Protein AF-A0A3P1CES0-F1 (afdb_monomer_lite)

Foldseek 3Di:
DVVVVVVVVVVVVVVVCVPDPCVLVVLVVLLCCLPVPLLVVLLVVLVVLPDPCSVVSNVVSVVLNVVLVVCSVVVHRPVVSVVSSVVSVVVSVVVVVVVVVD

pLDDT: mean 72.61, std 7.0, range [47.0, 83.62]

Structure (mmCIF, N/CA/C/O backbone):
data_AF-A0A3P1CES0-F1
#
_entry.id   AF-A0A3P1CES0-F1
#
loop_
_atom_site.group_PDB
_atom_site.id
_atom_site.type_symbol
_atom_site.label_atom_id
_atom_site.label_alt_id
_atom_site.label_comp_id
_atom_site.label_asym_id
_atom_site.label_entity_id
_atom_site.label_seq_id
_atom_site.pdbx_PDB_ins_code
_atom_site.Cartn_x
_atom_site.Cartn_y
_atom_site.Cartn_z
_atom_site.occupancy
_atom_site.B_iso_or_equiv
_atom_site.auth_seq_id
_atom_site.auth_comp_id
_atom_site.auth_asym_id
_atom_site.auth_atom_id
_atom_site.pdbx_PDB_model_num
ATOM 1 N N . MET A 1 1 ? -31.142 -17.168 -5.048 1.00 47.00 1 MET A N 1
ATOM 2 C CA . MET A 1 1 ? -31.083 -17.535 -3.609 1.00 47.00 1 MET A CA 1
ATOM 3 C C . MET A 1 1 ? -29.657 -17.611 -3.037 1.00 47.00 1 MET A C 1
ATOM 5 O O . MET A 1 1 ? -29.539 -17.558 -1.821 1.00 47.00 1 MET A O 1
ATOM 9 N N . LEU A 1 2 ? -28.576 -17.659 -3.838 1.00 56.78 2 LEU A N 1
ATOM 10 C CA . LEU A 1 2 ? -27.198 -17.623 -3.302 1.00 56.78 2 LEU A CA 1
ATOM 11 C C . LEU A 1 2 ? -26.751 -16.243 -2.765 1.00 56.78 2 LEU A C 1
ATOM 13 O O . LEU A 1 2 ? -25.927 -16.193 -1.853 1.00 56.78 2 LEU A O 1
ATOM 17 N N . ASP A 1 3 ? -27.311 -15.135 -3.263 1.00 56.59 3 ASP A N 1
ATOM 18 C CA . ASP A 1 3 ? -26.845 -13.779 -2.919 1.00 56.59 3 ASP A CA 1
ATOM 19 C C . ASP A 1 3 ? -27.054 -13.365 -1.458 1.00 56.59 3 ASP A C 1
ATOM 21 O O . ASP A 1 3 ? -26.221 -12.655 -0.891 1.00 56.59 3 ASP A O 1
ATOM 25 N N . LEU A 1 4 ? -28.144 -13.815 -0.822 1.00 64.81 4 LEU A N 1
ATOM 26 C CA . LEU A 1 4 ? -28.414 -13.478 0.579 1.00 64.81 4 LEU A CA 1
ATOM 27 C C . LEU A 1 4 ? -27.451 -14.191 1.531 1.00 64.81 4 LEU A C 1
ATOM 29 O O . LEU A 1 4 ? -27.027 -13.598 2.516 1.00 64.81 4 LEU A O 1
ATOM 33 N N . ASN A 1 5 ? -27.060 -15.432 1.238 1.00 75.69 5 ASN A N 1
ATOM 34 C CA . ASN A 1 5 ? -26.192 -16.200 2.132 1.00 75.69 5 ASN A CA 1
ATOM 35 C C . ASN A 1 5 ? -24.761 -15.632 2.162 1.00 75.69 5 ASN A C 1
ATOM 37 O O . ASN A 1 5 ? -24.153 -15.530 3.226 1.00 75.69 5 ASN A O 1
ATOM 41 N N . TRP A 1 6 ? -24.246 -15.196 1.005 1.00 70.69 6 TRP A N 1
ATOM 42 C CA . TRP A 1 6 ? -22.933 -14.550 0.902 1.00 70.69 6 TRP A CA 1
ATOM 43 C C . TRP A 1 6 ? -22.919 -13.200 1.628 1.00 70.69 6 TRP A C 1
ATOM 45 O O . TRP A 1 6 ? -22.058 -12.979 2.478 1.00 70.69 6 TRP A O 1
ATOM 55 N N . ARG A 1 7 ? -23.895 -12.322 1.356 1.00 72.69 7 ARG A N 1
ATOM 56 C CA . ARG A 1 7 ? -23.963 -10.997 1.994 1.00 72.69 7 ARG A CA 1
ATOM 57 C C . ARG A 1 7 ? -24.130 -11.096 3.505 1.00 72.69 7 ARG A C 1
ATOM 59 O O . ARG A 1 7 ? -23.489 -10.344 4.233 1.00 72.69 7 ARG A O 1
ATOM 66 N N . THR A 1 8 ? -24.943 -12.036 3.982 1.00 78.25 8 THR A N 1
ATOM 67 C CA . THR A 1 8 ? -25.113 -12.266 5.420 1.00 78.25 8 THR A CA 1
ATOM 68 C C . THR A 1 8 ? -23.827 -12.782 6.048 1.00 78.25 8 THR A C 1
ATOM 70 O O . THR A 1 8 ? -23.417 -12.253 7.075 1.00 78.25 8 THR A O 1
ATOM 73 N N . ARG A 1 9 ? -23.131 -13.741 5.421 1.00 74.44 9 ARG A N 1
ATOM 74 C CA . ARG A 1 9 ? -21.826 -14.211 5.912 1.00 74.44 9 ARG A CA 1
ATOM 75 C C . ARG A 1 9 ? -20.781 -13.100 5.938 1.00 74.44 9 ARG A C 1
ATOM 77 O O . ARG A 1 9 ? -20.100 -12.957 6.942 1.00 74.44 9 ARG A O 1
ATOM 84 N N . TYR A 1 10 ? -20.708 -12.282 4.894 1.00 70.88 10 TYR A N 1
ATOM 85 C CA . TYR A 1 10 ? -19.804 -11.135 4.832 1.00 70.88 10 TYR A CA 1
ATOM 86 C C . TYR A 1 10 ? -20.072 -10.113 5.925 1.00 70.88 10 TYR A C 1
ATOM 88 O O . TYR A 1 10 ? -19.151 -9.700 6.621 1.00 70.88 10 TYR A O 1
ATOM 96 N N . ASN A 1 11 ? -21.337 -9.733 6.104 1.00 77.44 11 ASN A N 1
ATOM 97 C CA . ASN A 1 11 ? -21.721 -8.775 7.129 1.00 77.44 11 ASN A CA 1
ATOM 98 C C . ASN A 1 11 ? -21.462 -9.325 8.531 1.00 77.44 11 ASN A C 1
ATOM 100 O O . ASN A 1 11 ? -21.045 -8.561 9.390 1.00 77.44 11 ASN A O 1
ATOM 104 N N . ASN A 1 12 ? -21.646 -10.630 8.748 1.00 78.62 12 ASN A N 1
ATOM 105 C CA . ASN A 1 12 ? -21.364 -11.269 10.031 1.00 78.62 12 ASN A CA 1
ATOM 106 C C . ASN A 1 12 ? -19.852 -11.362 10.292 1.00 78.62 12 ASN A C 1
ATOM 108 O O . ASN A 1 12 ? -19.396 -11.118 11.401 1.00 78.62 12 ASN A O 1
ATOM 1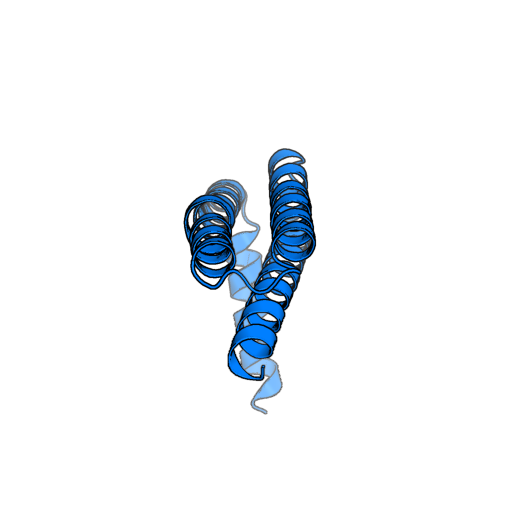12 N N . SER A 1 13 ? -19.049 -11.645 9.261 1.00 71.50 13 SER A N 1
ATOM 113 C CA . SER A 1 13 ? -17.590 -11.574 9.353 1.00 71.50 13 SER A CA 1
ATOM 114 C C . SER A 1 13 ? -17.117 -10.148 9.619 1.00 71.50 13 SER A C 1
ATOM 116 O O . SER A 1 13 ? -16.275 -9.962 10.478 1.00 71.50 13 SER A O 1
ATOM 118 N N . ILE A 1 14 ? -17.674 -9.131 8.956 1.00 70.62 14 ILE A N 1
ATOM 119 C CA . ILE A 1 14 ? -17.325 -7.730 9.229 1.00 70.62 14 ILE A CA 1
ATOM 120 C C . ILE A 1 14 ? -17.805 -7.286 10.607 1.00 70.62 14 ILE A C 1
ATOM 122 O O . ILE A 1 14 ? -17.068 -6.578 11.281 1.00 70.62 14 ILE A O 1
ATOM 126 N N . SER A 1 15 ? -18.977 -7.721 11.073 1.00 71.56 15 SER A N 1
ATOM 127 C CA . SER A 1 15 ? -19.426 -7.399 12.430 1.00 71.56 15 SER A CA 1
ATOM 128 C C . SER A 1 15 ? -18.597 -8.109 13.496 1.00 71.56 15 SER A C 1
ATOM 130 O O . SER A 1 15 ? -18.491 -7.571 14.590 1.00 71.56 15 SER A O 1
ATOM 132 N N . LEU A 1 16 ? -18.013 -9.273 13.163 1.00 70.06 16 LEU A N 1
ATOM 133 C CA . LEU A 1 16 ? -16.949 -9.987 13.890 1.00 70.06 16 LEU A CA 1
ATOM 134 C C . LEU A 1 16 ? -15.540 -9.415 13.642 1.00 70.06 16 LEU A C 1
ATOM 136 O O . LEU A 1 16 ? -14.581 -9.905 14.230 1.00 70.06 16 LEU A O 1
ATOM 140 N N . LEU A 1 17 ? -15.417 -8.367 12.828 1.00 65.38 17 LEU A N 1
ATOM 141 C CA . LEU A 1 17 ? -14.222 -7.536 12.671 1.00 65.38 17 LEU A CA 1
ATOM 142 C C . LEU A 1 17 ? -14.460 -6.080 13.150 1.00 65.38 17 LEU A C 1
ATOM 144 O O . LEU A 1 17 ? -13.518 -5.285 13.151 1.00 65.38 17 LEU A O 1
ATOM 148 N N . GLU A 1 18 ? -15.647 -5.751 13.708 1.00 66.12 18 GLU A N 1
ATOM 149 C CA . GLU A 1 18 ? -15.981 -4.457 14.353 1.00 66.12 18 GLU A CA 1
ATOM 150 C C . GLU A 1 18 ? -16.117 -4.391 15.907 1.00 66.12 18 GLU A C 1
ATOM 152 O O . GLU A 1 18 ? -15.878 -3.323 16.470 1.00 66.12 18 GLU A O 1
ATOM 157 N N . THR A 1 19 ? -16.468 -5.460 16.631 1.00 69.56 19 THR A N 1
ATOM 158 C CA . THR A 1 19 ? -16.276 -5.629 18.095 1.00 69.56 19 THR A CA 1
ATOM 159 C C . THR A 1 19 ? -14.852 -5.247 18.549 1.00 69.56 19 THR A C 1
ATOM 161 O O . THR A 1 19 ? -13.846 -5.484 17.887 1.00 69.56 19 THR A O 1
ATOM 164 N N . GLY A 1 20 ? -14.773 -4.563 19.691 1.00 60.00 20 GLY A N 1
ATOM 165 C CA . GLY A 1 20 ? -13.637 -3.702 20.042 1.00 60.00 20 GLY A CA 1
ATOM 166 C C . GLY A 1 20 ? -12.253 -4.360 20.060 1.00 60.00 20 GLY A C 1
ATOM 167 O O . GLY A 1 20 ? -11.298 -3.724 19.619 1.00 60.00 20 GLY A O 1
ATOM 168 N N . ASP A 1 21 ? -12.140 -5.614 20.503 1.00 66.06 21 ASP A N 1
ATOM 169 C CA . ASP A 1 21 ? -10.833 -6.229 20.779 1.00 66.06 21 ASP A CA 1
ATOM 170 C C . ASP A 1 21 ? -10.063 -6.629 19.516 1.00 66.06 21 ASP A C 1
ATOM 172 O O . ASP A 1 21 ? -8.874 -6.347 19.382 1.00 66.06 21 ASP A O 1
ATOM 176 N N . TYR A 1 22 ? -10.727 -7.239 18.536 1.00 67.94 22 TYR A N 1
ATOM 177 C CA . TYR A 1 22 ? -10.047 -7.694 17.321 1.00 67.94 22 TYR A CA 1
ATOM 178 C C . TYR A 1 22 ? -9.883 -6.571 16.285 1.00 67.94 22 TYR A C 1
ATOM 180 O O . TYR A 1 22 ? -9.141 -6.750 15.321 1.00 67.94 22 TYR A O 1
ATOM 188 N N . ARG A 1 23 ? -10.560 -5.414 16.437 1.00 68.88 23 ARG A N 1
ATOM 189 C CA . ARG A 1 23 ? -10.439 -4.277 15.498 1.00 68.88 23 ARG A CA 1
ATOM 190 C C . ARG A 1 23 ? -8.980 -3.877 15.343 1.00 68.88 23 ARG A C 1
ATOM 192 O O . ARG A 1 23 ? -8.496 -3.680 14.231 1.00 68.88 23 ARG A O 1
ATOM 199 N N . PHE A 1 24 ? -8.292 -3.781 16.477 1.00 71.56 24 PHE A N 1
ATOM 200 C CA . PHE A 1 24 ? -6.893 -3.393 16.528 1.00 71.56 24 PHE A CA 1
ATOM 201 C C . PHE A 1 24 ? -5.997 -4.502 15.970 1.00 71.56 24 PHE A C 1
ATOM 203 O O . PHE A 1 24 ? -5.153 -4.242 15.117 1.00 71.56 24 PHE A O 1
ATOM 210 N N . THR A 1 25 ? -6.239 -5.755 16.366 1.00 75.06 25 THR A N 1
ATOM 211 C CA . THR A 1 25 ? -5.487 -6.921 15.877 1.00 75.06 25 THR A CA 1
ATOM 212 C C . THR A 1 25 ? -5.567 -7.068 14.358 1.00 75.06 25 THR A C 1
ATOM 214 O O . THR A 1 25 ? -4.556 -7.321 13.710 1.00 75.06 25 THR A O 1
ATOM 217 N N . VAL A 1 26 ? -6.747 -6.869 13.770 1.00 75.50 26 VAL A N 1
ATOM 218 C CA . VAL A 1 26 ? -6.980 -6.998 12.324 1.00 75.50 26 VAL A CA 1
ATOM 219 C C . VAL A 1 26 ? -6.316 -5.863 11.552 1.00 75.50 26 VAL A C 1
ATOM 221 O O . VAL A 1 26 ? -5.705 -6.110 10.513 1.00 75.50 26 VAL A O 1
ATOM 224 N N . MET A 1 27 ? -6.384 -4.631 12.062 1.00 73.94 27 MET A N 1
ATOM 225 C CA . MET A 1 27 ? -5.675 -3.498 11.462 1.00 73.94 27 MET A CA 1
ATOM 226 C C . MET A 1 27 ? -4.161 -3.689 11.486 1.00 73.94 27 MET A C 1
ATOM 228 O O . MET A 1 27 ? -3.499 -3.497 10.467 1.00 73.94 27 MET A O 1
ATOM 232 N N . VAL A 1 28 ? -3.614 -4.134 12.619 1.00 76.12 28 VAL A N 1
ATOM 233 C CA . VAL A 1 28 ? -2.183 -4.429 12.748 1.00 76.12 28 VAL A CA 1
ATOM 234 C C . VAL A 1 28 ? -1.773 -5.579 11.826 1.00 76.12 28 VAL A C 1
ATOM 236 O O . VAL A 1 28 ? -0.760 -5.475 11.141 1.00 76.12 28 VAL A O 1
ATOM 239 N N . ALA A 1 29 ? -2.566 -6.650 11.738 1.00 79.88 29 ALA A N 1
ATOM 240 C CA . ALA A 1 29 ? -2.284 -7.765 10.836 1.00 79.88 29 ALA A CA 1
ATOM 241 C C . ALA A 1 29 ? -2.275 -7.324 9.362 1.00 79.88 29 ALA A C 1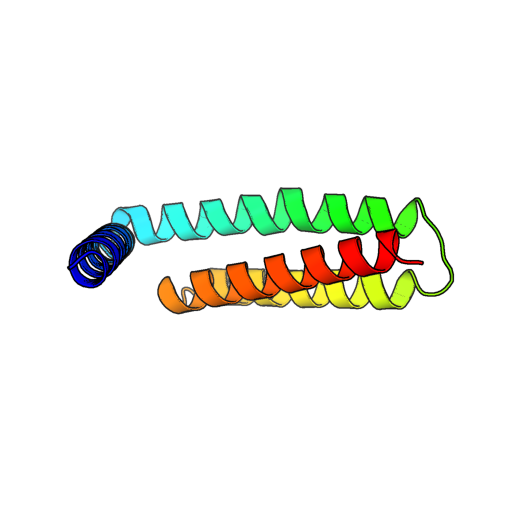
ATOM 243 O O . ALA A 1 29 ? -1.360 -7.678 8.617 1.00 79.88 29 ALA A O 1
ATOM 244 N N . MET A 1 30 ? -3.247 -6.506 8.947 1.00 74.44 30 MET A N 1
ATOM 245 C CA . MET A 1 30 ? -3.275 -5.943 7.594 1.00 74.44 30 MET A CA 1
ATOM 246 C C . MET A 1 30 ? -2.090 -5.022 7.321 1.00 74.44 30 MET A C 1
ATOM 248 O O . MET A 1 30 ? -1.508 -5.092 6.238 1.00 74.44 30 MET A O 1
ATOM 252 N N . LEU A 1 31 ? -1.696 -4.208 8.305 1.00 78.62 31 LEU A N 1
ATOM 253 C CA . LEU A 1 31 ? -0.485 -3.404 8.210 1.00 78.62 31 LEU A CA 1
ATOM 254 C C . LEU A 1 31 ? 0.735 -4.278 7.978 1.00 78.62 31 LEU A C 1
ATOM 256 O O . LEU A 1 31 ? 1.459 -4.007 7.033 1.00 78.62 31 LEU A O 1
ATOM 260 N N . ILE A 1 32 ? 0.956 -5.319 8.779 1.00 80.69 32 ILE A N 1
ATOM 261 C CA . ILE A 1 32 ? 2.132 -6.190 8.643 1.00 80.69 32 ILE A CA 1
ATOM 262 C C . ILE A 1 32 ? 2.171 -6.829 7.252 1.00 80.69 32 ILE A C 1
ATOM 264 O O . ILE A 1 32 ? 3.200 -6.793 6.582 1.00 80.69 32 ILE A O 1
ATOM 268 N N . ILE A 1 33 ? 1.042 -7.355 6.774 1.00 80.00 33 ILE A N 1
ATOM 269 C CA . ILE A 1 33 ? 0.970 -7.986 5.450 1.00 80.00 33 ILE A CA 1
ATOM 270 C C . ILE A 1 33 ? 1.287 -6.972 4.342 1.00 80.00 33 ILE A C 1
ATOM 272 O O . ILE A 1 33 ? 2.082 -7.252 3.446 1.00 80.00 33 ILE A O 1
ATOM 276 N N . GLN A 1 34 ? 0.698 -5.778 4.393 1.00 74.25 34 GLN A N 1
ATOM 277 C CA . GLN A 1 34 ? 0.888 -4.783 3.338 1.00 74.25 34 GLN A CA 1
ATOM 278 C C . GLN A 1 34 ? 2.288 -4.159 3.379 1.00 74.25 34 GLN A C 1
ATOM 280 O O . GLN A 1 34 ? 2.978 -4.094 2.367 1.00 74.25 34 GLN A O 1
ATOM 285 N N . SER A 1 35 ? 2.709 -3.761 4.573 1.00 71.69 35 SER A N 1
ATOM 286 C CA . SER A 1 35 ? 3.925 -3.001 4.857 1.00 71.69 35 SER A CA 1
ATOM 287 C C . SER A 1 35 ? 5.189 -3.828 4.736 1.00 71.69 35 SER A C 1
ATOM 289 O O . SER A 1 35 ? 6.202 -3.361 4.226 1.00 71.69 35 SER A O 1
ATOM 291 N N . CYS A 1 36 ? 5.143 -5.046 5.269 1.00 76.94 36 CYS A N 1
ATOM 292 C CA . CYS A 1 36 ? 6.335 -5.848 5.503 1.00 76.94 36 CYS A CA 1
ATOM 293 C C . CYS A 1 36 ? 6.499 -6.956 4.466 1.00 76.94 36 CYS A C 1
ATOM 295 O O . CYS A 1 36 ? 7.571 -7.544 4.389 1.00 76.94 36 CYS A O 1
ATOM 297 N N . ILE A 1 37 ? 5.459 -7.249 3.678 1.00 78.75 37 ILE A N 1
ATOM 298 C CA . ILE A 1 37 ? 5.510 -8.287 2.645 1.00 78.75 37 ILE A CA 1
ATOM 299 C C . ILE A 1 37 ? 5.308 -7.653 1.273 1.00 78.75 37 ILE A C 1
ATOM 301 O O . ILE A 1 37 ? 6.218 -7.683 0.454 1.00 78.75 37 ILE A O 1
ATOM 305 N N . ILE A 1 38 ? 4.154 -7.028 1.024 1.00 76.31 38 ILE A N 1
ATOM 306 C CA . ILE A 1 38 ? 3.801 -6.555 -0.326 1.00 76.31 38 ILE A CA 1
ATOM 307 C C . ILE A 1 38 ? 4.743 -5.442 -0.801 1.00 76.31 38 ILE A C 1
ATOM 309 O O . ILE A 1 38 ? 5.312 -5.552 -1.888 1.00 76.31 3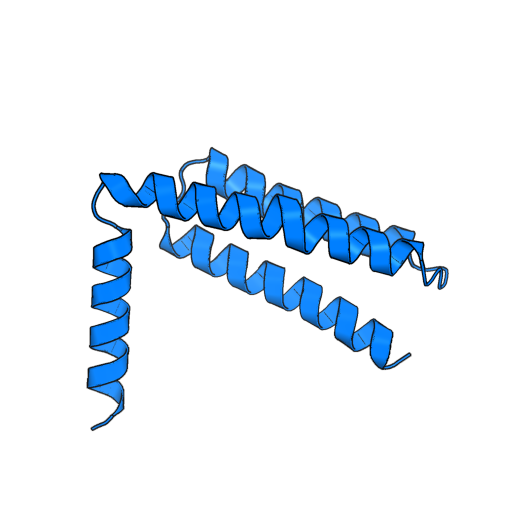8 ILE A O 1
ATOM 313 N N . THR A 1 39 ? 4.939 -4.394 0.000 1.00 74.69 39 THR A N 1
ATOM 314 C CA . THR A 1 39 ? 5.783 -3.250 -0.377 1.00 74.69 39 THR A CA 1
ATOM 315 C C . THR A 1 39 ? 7.253 -3.628 -0.633 1.00 74.69 39 THR A C 1
ATOM 317 O O . THR A 1 39 ? 7.744 -3.301 -1.715 1.00 74.69 39 THR A O 1
ATOM 320 N N . PRO A 1 40 ? 7.976 -4.332 0.267 1.00 76.31 40 PRO A N 1
ATOM 321 C CA . PRO A 1 40 ? 9.379 -4.673 0.022 1.00 76.31 40 PRO A CA 1
ATOM 322 C C . PRO A 1 40 ? 9.555 -5.675 -1.120 1.00 76.31 40 PRO A C 1
ATOM 324 O O . PRO A 1 40 ? 10.490 -5.530 -1.899 1.00 76.31 40 PRO A O 1
ATOM 327 N N . VAL A 1 41 ? 8.649 -6.649 -1.275 1.00 80.88 41 VAL A N 1
ATOM 328 C CA . VAL A 1 41 ? 8.693 -7.582 -2.414 1.00 80.88 41 VAL A CA 1
ATOM 329 C C . VAL A 1 41 ? 8.516 -6.831 -3.730 1.00 80.88 41 VAL A C 1
ATOM 331 O O . VAL A 1 41 ? 9.248 -7.080 -4.682 1.00 80.88 41 VAL A O 1
ATOM 334 N N . SER A 1 42 ? 7.594 -5.872 -3.778 1.00 70.06 42 SER A N 1
ATOM 335 C CA . SER A 1 42 ? 7.347 -5.094 -4.993 1.00 70.06 42 SER A CA 1
ATOM 336 C C . SER A 1 42 ? 8.518 -4.174 -5.329 1.00 70.06 42 SER A C 1
ATOM 338 O O . SER A 1 42 ? 8.933 -4.121 -6.481 1.00 70.06 42 SER A O 1
ATOM 340 N N . LEU A 1 43 ? 9.115 -3.520 -4.326 1.00 73.62 43 LEU A N 1
ATOM 341 C CA . LEU A 1 43 ? 10.337 -2.731 -4.512 1.00 73.62 43 LEU A CA 1
ATOM 342 C C . LEU A 1 43 ? 11.499 -3.587 -5.027 1.00 73.62 43 LEU A C 1
ATOM 344 O O . LEU A 1 43 ? 12.160 -3.179 -5.976 1.00 73.62 43 LEU A O 1
ATOM 348 N N . LEU A 1 44 ? 11.712 -4.781 -4.463 1.00 74.12 44 LEU A N 1
ATOM 349 C CA . LEU A 1 44 ? 12.753 -5.705 -4.923 1.00 74.12 44 LEU A CA 1
ATOM 350 C C . LEU A 1 44 ? 12.547 -6.128 -6.381 1.00 74.12 44 LEU A C 1
ATOM 352 O O . LEU A 1 44 ? 13.513 -6.181 -7.136 1.00 74.12 44 LEU A O 1
ATOM 356 N N . ILE A 1 45 ? 11.303 -6.393 -6.791 1.00 72.62 45 ILE A N 1
ATOM 357 C CA . ILE A 1 45 ? 10.975 -6.719 -8.185 1.00 72.62 45 ILE A CA 1
ATOM 358 C C . ILE A 1 45 ? 11.321 -5.531 -9.096 1.00 72.62 45 ILE A C 1
ATOM 360 O O . ILE A 1 45 ? 12.030 -5.709 -10.081 1.00 72.62 45 ILE A O 1
ATOM 364 N N . PHE A 1 46 ? 10.913 -4.305 -8.756 1.00 69.81 46 PHE A N 1
ATOM 365 C CA . PHE A 1 46 ? 11.199 -3.138 -9.604 1.00 69.81 46 PHE A CA 1
ATOM 366 C C . PHE A 1 46 ? 12.690 -2.792 -9.700 1.00 69.81 46 PHE A C 1
ATOM 368 O O . PHE A 1 46 ? 13.130 -2.329 -10.748 1.00 69.81 46 PHE A O 1
ATOM 375 N N . GLN A 1 47 ? 13.462 -3.025 -8.635 1.00 69.12 47 GLN A N 1
ATOM 376 C CA . GLN A 1 47 ? 14.909 -2.790 -8.622 1.00 69.12 47 GLN A CA 1
ATOM 377 C C . GLN A 1 47 ? 15.693 -3.885 -9.356 1.00 69.12 47 GLN A C 1
ATOM 379 O O . GLN A 1 47 ? 16.747 -3.613 -9.918 1.00 69.12 47 GLN A O 1
ATOM 384 N N . TYR A 1 48 ? 15.197 -5.126 -9.348 1.00 68.12 48 TYR A N 1
ATOM 385 C CA . TYR A 1 48 ? 15.857 -6.246 -10.020 1.00 68.12 48 TYR A CA 1
ATOM 386 C C . TYR A 1 48 ? 15.669 -6.217 -11.543 1.00 68.12 48 TYR A C 1
ATOM 388 O O . TYR A 1 48 ? 16.583 -6.571 -12.282 1.00 68.12 48 TYR A O 1
ATOM 396 N N . PHE A 1 49 ? 14.503 -5.781 -12.021 1.00 65.06 49 PHE A N 1
ATOM 397 C CA . PHE A 1 49 ? 14.149 -5.795 -13.443 1.00 65.06 49 PHE A CA 1
ATOM 398 C C . PHE A 1 49 ? 14.333 -4.431 -14.137 1.00 65.06 49 PHE A C 1
ATOM 400 O O . PHE A 1 49 ? 13.544 -4.085 -15.002 1.00 65.06 49 PHE A O 1
ATOM 407 N N . ASP A 1 50 ? 15.338 -3.645 -13.742 1.00 57.03 50 ASP A N 1
ATOM 408 C CA . ASP A 1 50 ? 15.597 -2.246 -14.135 1.00 57.03 50 ASP A CA 1
ATOM 409 C C . ASP A 1 50 ? 15.215 -1.871 -15.596 1.00 57.03 50 ASP A C 1
ATOM 411 O O . ASP A 1 50 ? 15.992 -2.019 -16.540 1.00 57.03 50 ASP A O 1
ATOM 415 N N . PHE A 1 51 ? 13.984 -1.375 -15.785 1.00 56.03 51 PHE A N 1
ATOM 416 C CA . PHE A 1 51 ?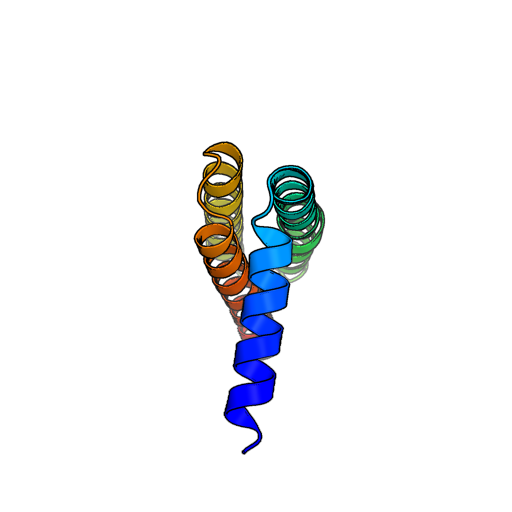 13.417 -0.961 -17.077 1.00 56.03 51 PHE A CA 1
ATOM 417 C C . PHE A 1 51 ? 13.218 0.563 -17.141 1.00 56.03 51 PHE A C 1
ATOM 419 O O . PHE A 1 51 ? 12.134 1.014 -17.479 1.00 56.03 51 PHE A O 1
ATOM 426 N N . GLY A 1 52 ? 14.198 1.398 -16.769 1.00 57.44 52 GLY A N 1
ATOM 427 C CA . GLY A 1 52 ? 14.222 2.858 -17.047 1.00 57.44 52 GLY A CA 1
ATOM 428 C C . GLY A 1 52 ? 13.079 3.743 -16.488 1.00 57.44 52 GLY A C 1
ATOM 429 O O . GLY A 1 52 ? 13.172 4.964 -16.536 1.00 57.44 52 GLY A O 1
ATOM 430 N N . TYR A 1 53 ? 12.021 3.143 -15.939 1.00 60.31 53 TYR A N 1
ATOM 431 C CA . TYR A 1 53 ? 10.844 3.728 -15.291 1.00 60.31 53 TYR A CA 1
ATOM 432 C C . TYR A 1 53 ? 10.739 3.287 -13.817 1.00 60.31 53 TYR A C 1
ATOM 434 O O . TYR A 1 53 ? 9.752 3.597 -13.144 1.00 60.31 53 TYR A O 1
ATOM 442 N N . SER A 1 54 ? 11.744 2.562 -13.311 1.00 65.12 54 SER A N 1
ATOM 443 C CA . SER A 1 54 ? 11.799 1.989 -11.958 1.00 65.12 54 SER A CA 1
ATOM 444 C C . SER A 1 54 ? 11.584 3.045 -10.864 1.00 65.12 54 SER A C 1
ATOM 446 O O . SER A 1 54 ? 10.872 2.779 -9.895 1.00 65.12 54 SER A O 1
ATOM 448 N N . ASP A 1 55 ? 12.070 4.272 -11.070 1.00 70.12 55 ASP A N 1
ATOM 449 C CA . ASP A 1 55 ? 11.923 5.390 -10.128 1.00 70.12 55 ASP A CA 1
ATOM 450 C C . ASP A 1 55 ? 10.462 5.820 -9.908 1.00 70.12 55 ASP A C 1
ATOM 452 O O . ASP A 1 55 ? 10.046 6.110 -8.782 1.00 70.12 55 ASP A O 1
ATOM 456 N N . ILE A 1 56 ? 9.648 5.836 -10.970 1.00 72.19 56 ILE A N 1
ATOM 457 C CA . ILE A 1 56 ? 8.242 6.260 -10.888 1.00 72.19 56 ILE A CA 1
ATOM 458 C C . ILE A 1 56 ? 7.408 5.181 -10.192 1.00 72.19 56 ILE A C 1
ATOM 460 O O . ILE A 1 56 ? 6.591 5.493 -9.323 1.00 72.19 56 ILE A O 1
ATOM 464 N N . PHE A 1 57 ? 7.641 3.908 -10.521 1.00 71.25 57 PHE A N 1
ATOM 465 C CA . PHE A 1 57 ? 6.952 2.788 -9.877 1.00 71.25 57 PHE A CA 1
ATOM 466 C C . PHE A 1 57 ? 7.333 2.652 -8.397 1.00 71.25 57 PHE A C 1
ATOM 468 O O . PHE A 1 57 ? 6.450 2.455 -7.558 1.00 71.25 57 PHE A O 1
ATOM 475 N N . ALA A 1 58 ? 8.608 2.859 -8.051 1.00 73.50 58 ALA A N 1
ATOM 476 C CA . ALA A 1 58 ? 9.058 2.915 -6.663 1.00 73.50 58 ALA A CA 1
ATOM 477 C C . ALA A 1 58 ? 8.380 4.060 -5.890 1.00 73.50 58 ALA A C 1
ATOM 479 O O . ALA A 1 58 ? 7.882 3.846 -4.783 1.00 73.50 58 ALA A O 1
ATOM 480 N N . GLY A 1 59 ? 8.274 5.252 -6.490 1.00 75.94 59 GLY A N 1
ATOM 481 C CA . GLY A 1 59 ? 7.555 6.382 -5.899 1.00 75.94 59 GLY A CA 1
ATOM 482 C C . GLY A 1 59 ? 6.082 6.069 -5.617 1.00 75.94 59 GLY A C 1
ATOM 483 O O . GLY A 1 59 ? 5.597 6.315 -4.511 1.00 75.94 59 GLY A O 1
ATOM 484 N N . ILE A 1 60 ? 5.373 5.457 -6.572 1.00 79.38 60 ILE A N 1
ATOM 485 C CA . ILE A 1 60 ? 3.963 5.066 -6.400 1.00 79.38 60 ILE A CA 1
ATOM 486 C C . ILE A 1 60 ? 3.815 4.015 -5.291 1.00 79.38 60 ILE A C 1
ATOM 488 O O . ILE A 1 60 ? 2.904 4.129 -4.468 1.00 79.38 60 ILE A O 1
ATOM 492 N N . ALA A 1 61 ? 4.712 3.027 -5.223 1.00 76.00 61 ALA A N 1
ATOM 493 C CA . ALA A 1 61 ? 4.691 1.996 -4.185 1.00 76.00 61 ALA A CA 1
ATOM 494 C C . ALA A 1 61 ? 4.891 2.589 -2.776 1.00 76.00 61 ALA A C 1
ATOM 496 O O . ALA A 1 61 ? 4.190 2.213 -1.835 1.00 76.00 61 ALA A O 1
ATOM 497 N N . VAL A 1 62 ? 5.785 3.574 -2.635 1.00 78.44 62 VAL A N 1
ATOM 498 C CA . VAL A 1 62 ? 6.031 4.280 -1.366 1.00 78.44 62 VAL A CA 1
ATOM 499 C C . VAL A 1 62 ? 4.841 5.160 -0.965 1.00 78.44 62 VAL A C 1
ATOM 501 O O . VAL A 1 62 ? 4.422 5.140 0.191 1.00 78.44 62 VAL A O 1
ATOM 504 N N . VAL A 1 63 ? 4.243 5.900 -1.903 1.00 82.31 63 VAL A N 1
ATOM 505 C CA . VAL A 1 63 ? 3.042 6.717 -1.633 1.00 82.31 63 VAL A CA 1
ATOM 506 C C . VAL A 1 63 ? 1.862 5.834 -1.219 1.00 82.31 63 VAL A C 1
ATOM 508 O O . VAL A 1 63 ? 1.167 6.125 -0.245 1.00 82.31 63 VAL A O 1
ATOM 511 N N . SER A 1 64 ? 1.672 4.721 -1.928 1.00 77.19 64 SER A N 1
ATOM 512 C CA . SER A 1 64 ? 0.690 3.680 -1.620 1.00 77.19 64 SER A CA 1
ATOM 513 C C . SER A 1 64 ? 0.880 3.124 -0.203 1.00 77.19 64 SER A C 1
ATOM 515 O O . SER A 1 64 ? -0.078 3.038 0.568 1.00 77.19 64 SER A O 1
ATOM 517 N N . PHE A 1 65 ? 2.125 2.836 0.178 1.00 78.44 65 PHE A N 1
ATOM 518 C CA . PHE A 1 65 ? 2.488 2.390 1.519 1.00 78.44 65 PHE A CA 1
ATOM 519 C C . PHE A 1 65 ? 2.131 3.421 2.601 1.00 78.44 65 PHE A C 1
ATOM 521 O O . PHE A 1 65 ? 1.443 3.091 3.571 1.00 78.44 65 PHE A O 1
ATOM 528 N N . PHE A 1 66 ? 2.519 4.686 2.418 1.00 81.50 66 PHE A N 1
ATOM 529 C CA . PHE A 1 66 ? 2.187 5.745 3.373 1.00 81.50 66 PHE A CA 1
ATOM 530 C C . PHE A 1 66 ? 0.678 5.965 3.506 1.00 81.50 66 PHE A C 1
ATOM 532 O O . PHE A 1 66 ? 0.200 6.196 4.615 1.00 81.50 66 PHE A O 1
ATOM 539 N N . ALA A 1 67 ? -0.091 5.833 2.422 1.00 78.88 67 ALA A N 1
ATOM 540 C CA . ALA A 1 67 ? -1.546 5.951 2.472 1.00 78.88 67 ALA A CA 1
ATOM 541 C C . ALA A 1 67 ? -2.184 4.891 3.390 1.00 78.88 67 ALA A C 1
ATOM 543 O O . ALA A 1 67 ? -3.088 5.206 4.166 1.00 78.88 67 ALA A O 1
ATOM 544 N N . VAL A 1 68 ? -1.693 3.648 3.354 1.00 75.56 68 VAL A N 1
ATOM 545 C CA . VAL A 1 68 ? -2.144 2.560 4.244 1.00 75.56 68 VAL A CA 1
ATOM 546 C C . VAL A 1 68 ? -1.703 2.815 5.678 1.00 75.56 68 VAL A C 1
ATOM 548 O O . VAL A 1 68 ? -2.493 2.641 6.609 1.00 75.56 68 VAL A O 1
ATOM 551 N N . LEU A 1 69 ? -0.448 3.225 5.854 1.00 79.81 69 LEU A N 1
ATOM 552 C CA . LEU A 1 69 ? 0.160 3.422 7.162 1.00 79.81 69 LEU A CA 1
ATOM 553 C C . LEU A 1 69 ? -0.525 4.561 7.924 1.00 79.81 69 LEU A C 1
ATOM 555 O O . LEU A 1 69 ? -0.976 4.359 9.050 1.00 79.81 69 LEU A O 1
ATOM 559 N N . VAL A 1 70 ? -0.713 5.715 7.280 1.00 81.06 70 VAL A N 1
ATOM 560 C CA . VAL A 1 70 ? -1.446 6.858 7.845 1.00 81.06 70 VAL A CA 1
ATOM 561 C C . VAL A 1 70 ? -2.902 6.492 8.132 1.00 81.06 70 VAL A C 1
ATOM 563 O O . VAL A 1 70 ? -3.421 6.842 9.190 1.00 81.06 70 VAL A O 1
ATOM 566 N N . SER A 1 71 ? -3.556 5.734 7.245 1.00 77.44 71 SER A N 1
ATOM 567 C CA . SER A 1 71 ? -4.956 5.335 7.446 1.00 77.44 71 SER A CA 1
ATOM 568 C C . SER A 1 71 ? -5.149 4.392 8.640 1.00 77.44 71 SER A C 1
ATOM 570 O O . SER A 1 71 ? -6.172 4.472 9.318 1.00 77.44 71 SER A O 1
ATOM 572 N N . ASN A 1 72 ? -4.181 3.514 8.920 1.00 73.56 72 ASN A N 1
ATOM 573 C CA . ASN A 1 72 ? -4.233 2.630 10.087 1.00 73.56 72 ASN A CA 1
ATOM 574 C C . ASN A 1 72 ? -3.826 3.343 11.384 1.00 73.56 72 ASN A C 1
ATOM 576 O O . ASN A 1 72 ? -4.493 3.162 12.400 1.00 73.56 72 ASN A O 1
ATOM 580 N N . LEU A 1 73 ? -2.782 4.184 11.362 1.00 75.56 73 LEU A N 1
ATOM 581 C CA . LEU A 1 73 ? -2.384 4.981 12.533 1.00 75.56 73 LEU A CA 1
ATOM 582 C C . LEU A 1 73 ? -3.460 5.995 12.938 1.00 75.56 73 LEU A C 1
ATOM 584 O O . LEU A 1 73 ? -3.639 6.262 14.123 1.00 75.56 73 LEU A O 1
ATOM 588 N N . GLY A 1 74 ? -4.217 6.515 11.969 1.00 76.00 74 GLY A N 1
ATOM 589 C CA . GLY A 1 74 ? -5.360 7.393 12.211 1.00 76.00 74 GLY A CA 1
ATOM 590 C C . GLY A 1 74 ? -6.578 6.701 12.835 1.00 76.00 74 GLY A C 1
ATOM 591 O O . GLY A 1 74 ? -7.603 7.359 12.996 1.00 76.00 74 GLY A O 1
ATOM 592 N N . LEU A 1 75 ? -6.502 5.398 13.158 1.00 70.25 75 LEU A N 1
ATOM 593 C CA . LEU A 1 75 ? -7.596 4.610 13.743 1.00 70.25 75 LEU A CA 1
ATOM 594 C C . LEU A 1 75 ? -8.920 4.746 12.967 1.00 70.25 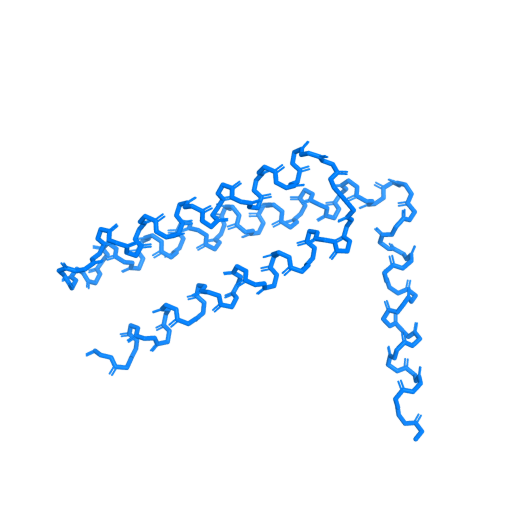75 LEU A C 1
ATOM 596 O O . LEU A 1 75 ? -10.009 4.724 13.553 1.00 70.25 75 LEU A O 1
ATOM 600 N N . LEU A 1 76 ? -8.841 4.886 11.636 1.00 71.50 76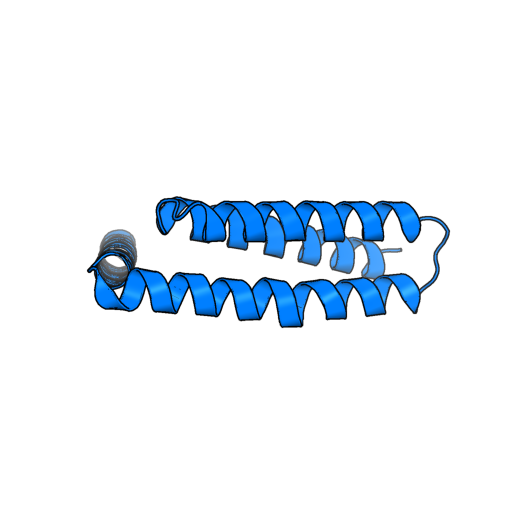 LEU A N 1
ATOM 601 C CA . LEU A 1 76 ? -10.029 4.982 10.790 1.00 71.50 76 LEU A CA 1
ATOM 602 C C . LEU A 1 76 ? -10.878 3.703 10.876 1.00 71.50 76 LEU A C 1
ATOM 604 O O . LEU A 1 76 ? -10.450 2.664 11.365 1.00 71.50 76 LEU A O 1
ATOM 608 N N . SER A 1 77 ? -12.128 3.761 10.413 1.00 72.88 77 SER A N 1
ATOM 609 C CA . SER A 1 77 ? -13.009 2.585 10.411 1.00 72.88 77 SER A CA 1
ATOM 610 C C . SER A 1 77 ? -12.380 1.411 9.640 1.00 72.88 77 SER A C 1
ATOM 612 O O . SER A 1 77 ? -11.853 1.592 8.540 1.00 72.88 77 SER A O 1
ATOM 614 N N . VAL A 1 78 ? -12.500 0.187 10.173 1.00 67.38 78 VAL A N 1
ATOM 615 C CA . VAL A 1 78 ? -11.989 -1.053 9.547 1.00 67.38 78 VAL A CA 1
ATOM 616 C C . VAL A 1 78 ? -12.512 -1.235 8.123 1.00 67.38 78 VAL A C 1
ATOM 618 O O . VAL A 1 78 ? -11.779 -1.703 7.255 1.00 67.38 78 VAL A O 1
ATOM 621 N N . ARG A 1 79 ? -13.738 -0.782 7.835 1.00 70.12 79 ARG A N 1
ATOM 622 C CA . ARG A 1 79 ? -14.311 -0.819 6.478 1.00 70.12 79 ARG A CA 1
ATOM 623 C C . ARG A 1 79 ? -13.523 0.033 5.489 1.00 70.12 79 ARG A C 1
ATOM 625 O O . ARG A 1 79 ? -13.377 -0.348 4.331 1.00 70.12 79 ARG A O 1
ATOM 632 N N . PHE A 1 80 ? -13.037 1.187 5.937 1.00 74.31 80 PHE A N 1
ATOM 633 C CA . PHE A 1 80 ? -12.226 2.077 5.116 1.00 74.31 80 PHE A CA 1
ATOM 634 C C . PHE A 1 80 ? -10.832 1.487 4.901 1.00 74.31 80 PHE A C 1
ATOM 636 O O . PHE A 1 80 ? -10.376 1.416 3.763 1.00 74.31 80 PHE A O 1
ATOM 643 N N . CYS A 1 81 ? -10.218 0.959 5.964 1.00 71.00 81 CYS A N 1
ATOM 644 C CA . CYS A 1 81 ? -8.922 0.291 5.884 1.00 71.00 81 CYS A CA 1
ATOM 645 C C . CYS A 1 81 ? -8.952 -0.927 4.943 1.00 71.00 81 CYS A C 1
ATOM 647 O O . CYS A 1 81 ? -8.123 -1.014 4.045 1.00 71.00 81 CYS A O 1
ATOM 649 N N . MET A 1 82 ? -9.964 -1.797 5.048 1.00 73.81 82 MET A N 1
ATOM 650 C CA . MET A 1 82 ? -10.146 -2.939 4.136 1.00 73.81 82 MET A CA 1
ATOM 651 C C . MET A 1 82 ? -10.258 -2.509 2.668 1.00 73.81 82 MET A C 1
ATOM 653 O O . MET A 1 82 ? -9.689 -3.152 1.786 1.00 73.81 82 MET A O 1
ATOM 657 N N . ARG A 1 83 ? -10.984 -1.420 2.383 1.00 78.00 83 ARG A N 1
ATOM 658 C CA . ARG A 1 83 ? -11.109 -0.888 1.016 1.00 78.00 83 ARG A CA 1
ATOM 659 C C . ARG A 1 83 ? -9.780 -0.342 0.501 1.00 78.00 83 ARG A C 1
ATOM 661 O O . ARG A 1 83 ? -9.413 -0.640 -0.629 1.00 78.00 83 ARG A O 1
ATOM 668 N N . LEU A 1 84 ? -9.057 0.416 1.323 1.00 76.19 84 LEU A N 1
ATOM 669 C CA . LEU A 1 84 ? -7.734 0.943 0.977 1.00 76.19 84 LEU A CA 1
ATOM 670 C C . LEU A 1 84 ? -6.709 -0.170 0.768 1.00 76.19 84 LEU A C 1
ATOM 672 O O . LEU A 1 84 ? -5.942 -0.116 -0.189 1.00 76.19 84 LEU A O 1
ATOM 676 N N . PHE A 1 85 ? -6.733 -1.198 1.616 1.00 75.25 85 PHE A N 1
ATOM 677 C CA . PHE A 1 85 ? -5.904 -2.386 1.466 1.00 75.25 85 PHE A CA 1
ATOM 678 C C . PHE A 1 85 ? -6.167 -3.059 0.117 1.00 75.25 85 PHE A C 1
ATOM 680 O O . PHE A 1 85 ? -5.222 -3.309 -0.630 1.00 75.25 85 PHE A O 1
ATOM 687 N N . ALA A 1 86 ? -7.441 -3.282 -0.226 1.00 79.06 86 ALA A N 1
ATOM 688 C CA . ALA A 1 86 ? -7.835 -3.898 -1.488 1.00 79.06 86 ALA A CA 1
ATOM 689 C C . ALA A 1 86 ? -7.400 -3.069 -2.706 1.00 79.06 86 ALA A C 1
ATOM 691 O O . ALA A 1 86 ? -6.842 -3.627 -3.646 1.00 79.06 86 ALA A O 1
ATOM 692 N N . VAL A 1 87 ? -7.597 -1.746 -2.678 1.00 81.50 87 VAL A N 1
ATOM 693 C CA . VAL A 1 87 ? -7.142 -0.843 -3.750 1.00 81.50 87 VAL A CA 1
ATOM 694 C C . VAL A 1 87 ? -5.621 -0.892 -3.897 1.00 81.50 87 VAL A C 1
ATOM 696 O O . VAL A 1 87 ? -5.125 -1.018 -5.012 1.00 81.50 87 VAL A O 1
ATOM 699 N N . ASN A 1 88 ? -4.872 -0.856 -2.794 1.00 77.38 88 ASN A N 1
ATOM 700 C CA . ASN A 1 88 ? -3.412 -0.915 -2.841 1.00 77.38 88 ASN A CA 1
ATOM 701 C C . ASN A 1 88 ? -2.881 -2.257 -3.338 1.00 77.38 88 ASN A C 1
ATOM 703 O O . ASN A 1 88 ? -1.905 -2.284 -4.087 1.00 77.38 88 ASN A O 1
ATOM 707 N N . LEU A 1 89 ? -3.528 -3.358 -2.960 1.00 78.69 89 LEU A N 1
ATOM 708 C CA . LEU A 1 89 ? -3.198 -4.681 -3.476 1.00 78.69 89 LEU A CA 1
ATOM 709 C C . LEU A 1 89 ? -3.463 -4.746 -4.984 1.00 78.69 89 LEU A C 1
ATOM 711 O O . LEU A 1 89 ? -2.628 -5.248 -5.727 1.00 78.69 89 LEU A O 1
ATOM 715 N N . LEU A 1 90 ? -4.570 -4.161 -5.448 1.00 83.62 90 LEU A N 1
ATOM 716 C CA . LEU A 1 90 ? -4.919 -4.084 -6.867 1.00 83.62 90 LEU A CA 1
ATOM 717 C C . LEU A 1 90 ? -3.906 -3.239 -7.652 1.00 83.62 90 LEU A C 1
ATOM 719 O O . LEU A 1 90 ? -3.465 -3.666 -8.712 1.00 83.62 90 LEU A O 1
ATOM 723 N N . ILE A 1 91 ? -3.471 -2.096 -7.114 1.00 80.44 91 ILE A N 1
ATOM 724 C CA . ILE A 1 91 ? -2.426 -1.253 -7.718 1.00 80.44 91 ILE A CA 1
ATOM 725 C C . ILE A 1 91 ? -1.114 -2.033 -7.870 1.00 80.44 91 ILE A C 1
ATOM 727 O O . ILE A 1 91 ? -0.536 -2.039 -8.953 1.00 80.44 91 ILE A O 1
ATOM 731 N N . HIS A 1 92 ? -0.667 -2.728 -6.821 1.00 74.62 92 HIS A N 1
ATOM 732 C CA . HIS A 1 92 ? 0.547 -3.545 -6.887 1.00 74.62 92 HIS A CA 1
ATOM 733 C C . HIS A 1 92 ? 0.408 -4.696 -7.892 1.00 74.62 92 HIS A C 1
ATOM 735 O O . HIS A 1 92 ? 1.323 -4.944 -8.672 1.00 74.62 92 HIS A O 1
ATOM 741 N N . LEU A 1 93 ? -0.752 -5.355 -7.932 1.00 81.00 93 LEU A N 1
ATOM 742 C CA . LEU A 1 93 ? -1.032 -6.435 -8.877 1.00 81.00 93 LEU A CA 1
ATOM 743 C C . LEU A 1 93 ? -1.042 -5.919 -10.324 1.00 81.00 93 LEU A C 1
ATOM 745 O O . LEU A 1 93 ? -0.459 -6.553 -11.195 1.00 81.00 93 LEU A O 1
ATOM 749 N N . VAL A 1 94 ? -1.623 -4.742 -10.579 1.00 81.75 94 VAL A N 1
ATOM 750 C CA . VAL A 1 94 ? -1.585 -4.083 -11.895 1.00 81.75 94 VAL A CA 1
ATOM 751 C C . VAL A 1 94 ? -0.156 -3.726 -12.290 1.00 81.75 94 VAL A C 1
ATOM 753 O O . VAL A 1 94 ? 0.217 -3.978 -13.431 1.00 81.75 94 VAL A O 1
ATOM 756 N N . MET A 1 95 ? 0.664 -3.201 -11.375 1.00 71.00 95 MET A N 1
ATOM 757 C CA . MET A 1 95 ? 2.070 -2.924 -11.686 1.00 71.00 95 MET A CA 1
ATOM 758 C C . MET A 1 95 ? 2.840 -4.202 -12.048 1.00 71.00 95 MET A C 1
ATOM 760 O O . MET A 1 95 ? 3.576 -4.208 -13.031 1.00 71.00 95 MET A O 1
ATOM 764 N N . VAL A 1 96 ? 2.635 -5.297 -11.308 1.00 73.88 96 VAL A N 1
ATOM 765 C CA . VAL A 1 96 ? 3.244 -6.602 -11.624 1.00 73.88 96 VAL A CA 1
ATOM 766 C C . VAL A 1 96 ? 2.722 -7.155 -12.954 1.00 73.88 96 VAL A C 1
ATOM 768 O O . VAL A 1 96 ? 3.490 -7.704 -13.736 1.00 73.88 96 VAL A O 1
ATOM 771 N N . ALA A 1 97 ? 1.430 -6.997 -13.246 1.00 78.88 97 ALA A N 1
ATOM 772 C CA . ALA A 1 97 ? 0.846 -7.441 -14.508 1.00 78.88 97 ALA A CA 1
ATOM 773 C C . ALA A 1 97 ? 1.406 -6.660 -15.704 1.00 78.88 97 ALA A C 1
ATOM 775 O O . ALA A 1 97 ? 1.725 -7.270 -16.718 1.00 78.88 97 ALA A O 1
ATOM 776 N N . ILE A 1 98 ? 1.569 -5.337 -15.577 1.00 74.62 98 ILE A N 1
ATOM 777 C CA . ILE A 1 98 ? 2.227 -4.498 -16.590 1.00 74.62 98 ILE A CA 1
ATOM 778 C C . ILE A 1 98 ? 3.681 -4.940 -16.776 1.00 74.62 98 ILE A C 1
ATOM 780 O O . ILE A 1 98 ? 4.129 -5.044 -17.911 1.00 74.62 98 ILE A O 1
ATOM 784 N N . HIS A 1 99 ? 4.385 -5.264 -15.688 1.00 65.69 99 HIS A N 1
ATOM 785 C CA . HIS A 1 99 ? 5.745 -5.798 -15.751 1.00 65.69 99 HIS A CA 1
ATOM 786 C C . HIS A 1 99 ? 5.836 -7.138 -16.501 1.00 65.69 99 HIS A C 1
ATOM 788 O O . HIS A 1 99 ? 6.827 -7.387 -17.166 1.00 65.69 99 HIS A O 1
ATOM 794 N N . PHE A 1 100 ? 4.819 -8.000 -16.426 1.00 67.56 100 PHE A N 1
ATOM 795 C CA . PHE A 1 100 ? 4.819 -9.278 -17.153 1.00 67.56 100 PHE A CA 1
ATOM 796 C C . PHE A 1 100 ? 4.400 -9.146 -18.629 1.00 67.56 100 PHE A C 1
ATOM 798 O O . PHE A 1 100 ? 4.603 -10.070 -19.414 1.00 67.56 100 PHE A O 1
ATOM 805 N N . LEU A 1 101 ? 3.751 -8.035 -18.991 1.00 65.44 101 LEU A N 1
ATOM 806 C CA . LEU A 1 101 ? 3.229 -7.761 -20.335 1.00 65.44 101 LEU A CA 1
ATOM 807 C C . LEU A 1 101 ? 4.224 -7.009 -21.230 1.00 65.44 101 LEU A C 1
ATOM 809 O O . LEU A 1 101 ? 3.986 -6.933 -22.436 1.00 65.44 101 LEU A O 1
ATOM 813 N N . HIS A 1 102 ? 5.289 -6.449 -20.653 1.00 50.12 102 HIS A N 1
ATOM 814 C CA . HIS A 1 102 ? 6.301 -5.643 -21.334 1.00 50.12 102 HIS A CA 1
ATOM 815 C C . HIS A 1 102 ? 7.684 -6.259 -21.131 1.00 50.12 102 HIS A C 1
ATOM 817 O O . HIS A 1 102 ? 8.381 -6.453 -22.150 1.00 50.12 102 HIS A O 1
#

Organism: NCBI:txid2025310

Radius of gyration: 16.33 Å; chains: 1; bounding box: 47×25×42 Å

Secondary structure (DSSP, 8-state):
-HHHHHHHHHHHHHHTTTSHHHHHHHHHHHHHHIIIIIHHHHHHHHHHT--S-HHHHHHHHHHHHHHHHHHHHTT--HHHHHHHHHHHHHHHHHHHHHHHH-

Sequence (102 aa):
MLDLNWRTRYNNSISLLETGDYRFTVMVAMLIIQSCIITPVSLLIFQYFDFGYSDIFAGIAVVSFFAVLVSNLGLLSVRFCMRLFAVNLLIHLVMVAIHFLH